Protein AF-A8MC35-F1 (afdb_monomer_lite)

Secondary structure (DSSP, 8-state):
--GGGHHHHHHHHHHHHHHHHHHHT---SPTTTS-HHHHHHHS-HHHHHHHHHHHHHHHHHHHHHHHTT-HHHHHHHHHHHHHHHHHHHHHHHHHT---HHHHHHHHHHHHHHHHHHHHH-

Foldseek 3Di:
DPPLLVLLVVLLVLLVVVLVCLVVVNPPDDPDPAQVVQVPVPDDSVVVNVVSNVSNVLSNVLSVCVVVPNLVVLLVSLVVLLVVLVVVVVVCVVSVGHDPSSVSSNVSSVVSNVVSVVVVD

Sequence (121 aa):
MNYLAILPAAGSVLMAYYTYENSRRINACLPGVFNCELFSFLVPRRIRLAMAVGAMVTLALMAFLILINLYLYVIVLSLIGLVIGMYGVYLQVRKGAYCLYCLTTDVILFVMFILSVLRVV

pLDDT: mean 76.77, std 13.31, range [40.94, 90.75]

InterPro domains:
  IPR038354 VKOR domain superfamily [G3DSA:1.20.1440.130] (2-121)

Structure (mmCIF, N/CA/C/O backbone):
data_AF-A8MC35-F1
#
_entry.id   AF-A8MC35-F1
#
loop_
_atom_site.group_PDB
_atom_site.id
_atom_site.type_symbol
_atom_site.label_atom_id
_atom_site.label_alt_id
_atom_site.label_comp_id
_atom_site.label_asym_id
_atom_site.label_entity_id
_atom_site.label_seq_id
_atom_site.pdbx_PDB_ins_code
_atom_site.Cartn_x
_atom_site.Cartn_y
_atom_site.Cartn_z
_atom_site.occupancy
_atom_site.B_iso_or_equiv
_atom_site.auth_seq_id
_atom_site.auth_comp_id
_atom_site.auth_asym_id
_atom_site.auth_atom_id
_atom_site.pdbx_PDB_model_num
ATOM 1 N N . MET A 1 1 ? -14.074 -9.026 18.568 1.00 50.47 1 MET A N 1
ATOM 2 C CA . MET A 1 1 ? -12.834 -8.842 17.782 1.00 50.47 1 MET A CA 1
ATOM 3 C C . MET A 1 1 ? -13.219 -8.308 16.411 1.00 50.47 1 MET A C 1
ATOM 5 O O . MET A 1 1 ? -14.037 -8.928 15.748 1.00 50.47 1 MET A O 1
ATOM 9 N N . ASN A 1 2 ? -12.714 -7.138 16.012 1.00 63.12 2 ASN A N 1
ATOM 10 C CA . ASN A 1 2 ? -13.004 -6.568 14.693 1.00 63.12 2 ASN A CA 1
ATOM 11 C C . ASN A 1 2 ? -12.213 -7.340 13.626 1.00 63.12 2 ASN A C 1
ATOM 13 O O . ASN A 1 2 ? -11.057 -7.016 13.368 1.00 63.12 2 ASN A O 1
ATOM 17 N N . TYR A 1 3 ? -12.830 -8.341 12.991 1.00 73.56 3 TYR A N 1
ATOM 18 C CA . TYR A 1 3 ? -12.239 -9.098 11.870 1.00 73.56 3 TYR A CA 1
ATOM 19 C C . TYR A 1 3 ? -11.753 -8.192 10.720 1.00 73.56 3 TYR A C 1
ATOM 21 O O . TYR A 1 3 ? -10.856 -8.557 9.968 1.00 73.56 3 TYR A O 1
ATOM 29 N N . LEU A 1 4 ? -12.278 -6.964 10.651 1.00 77.81 4 LEU A N 1
ATOM 30 C CA . LEU A 1 4 ? -11.836 -5.879 9.771 1.00 77.81 4 LEU A CA 1
ATOM 31 C C . LEU A 1 4 ? -10.347 -5.523 9.908 1.00 77.81 4 LEU A C 1
ATOM 33 O O . LEU A 1 4 ? -9.758 -5.065 8.938 1.00 77.81 4 LEU A O 1
ATOM 37 N N . ALA A 1 5 ? -9.719 -5.738 11.070 1.00 81.00 5 ALA A N 1
ATOM 38 C CA . ALA A 1 5 ? -8.297 -5.441 11.269 1.00 81.00 5 ALA A CA 1
ATOM 39 C C . ALA A 1 5 ? -7.362 -6.456 10.582 1.00 81.00 5 ALA A C 1
ATOM 41 O O . ALA A 1 5 ? -6.187 -6.158 10.370 1.00 81.00 5 ALA A O 1
ATOM 42 N N . ILE A 1 6 ? -7.872 -7.631 10.193 1.00 85.38 6 ILE A N 1
ATOM 43 C CA . ILE A 1 6 ? -7.078 -8.683 9.538 1.00 85.38 6 ILE A CA 1
ATOM 44 C C . ILE A 1 6 ? -6.669 -8.251 8.127 1.00 85.38 6 ILE A C 1
ATOM 46 O O . ILE A 1 6 ? -5.542 -8.504 7.715 1.00 85.38 6 ILE A O 1
ATOM 50 N N . LEU A 1 7 ? -7.550 -7.555 7.403 1.00 86.62 7 LEU A N 1
ATOM 51 C CA . LEU A 1 7 ? -7.290 -7.082 6.040 1.00 86.62 7 LEU A CA 1
ATOM 52 C C . LEU A 1 7 ? -6.074 -6.134 5.944 1.00 86.62 7 LEU A C 1
ATOM 54 O O . LEU A 1 7 ? -5.150 -6.429 5.184 1.00 86.62 7 LEU A O 1
ATOM 58 N N . PRO A 1 8 ? -6.010 -5.029 6.714 1.00 85.81 8 PRO A N 1
ATOM 59 C CA . PRO A 1 8 ? -4.861 -4.130 6.683 1.00 85.81 8 PRO A CA 1
ATOM 60 C C . PRO A 1 8 ? -3.611 -4.772 7.302 1.00 85.81 8 PRO A C 1
ATOM 62 O O . PRO A 1 8 ? -2.505 -4.487 6.853 1.00 85.81 8 PRO A O 1
ATOM 65 N N . ALA A 1 9 ? -3.758 -5.693 8.263 1.00 86.69 9 ALA A N 1
ATOM 66 C CA . ALA A 1 9 ? -2.631 -6.467 8.782 1.00 86.69 9 ALA A CA 1
ATOM 67 C C . ALA A 1 9 ? -2.038 -7.417 7.723 1.00 86.69 9 ALA A C 1
ATOM 69 O O . ALA A 1 9 ? -0.823 -7.498 7.574 1.00 86.69 9 ALA A O 1
ATOM 70 N N . ALA A 1 10 ? -2.869 -8.098 6.931 1.00 86.50 10 ALA A N 1
ATOM 71 C CA . ALA A 1 10 ? -2.400 -8.920 5.818 1.00 86.50 10 ALA A CA 1
ATOM 72 C C . ALA A 1 10 ? -1.728 -8.061 4.733 1.00 86.50 10 ALA A C 1
ATOM 74 O O . ALA A 1 10 ? -0.666 -8.418 4.222 1.00 86.50 10 ALA A O 1
ATOM 75 N N . GLY A 1 11 ? -2.299 -6.889 4.431 1.00 85.31 11 GLY A N 1
ATOM 76 C CA . GLY A 1 11 ? -1.708 -5.927 3.500 1.00 85.31 11 GLY A CA 1
ATOM 77 C C . GLY A 1 11 ? -0.341 -5.400 3.951 1.00 85.31 11 GLY A C 1
ATOM 78 O O . GLY A 1 11 ? 0.560 -5.247 3.124 1.00 85.31 11 GLY A O 1
ATOM 79 N N . SER A 1 12 ? -0.145 -5.163 5.253 1.00 86.44 12 SER A N 1
ATOM 80 C CA . SER A 1 12 ? 1.149 -4.714 5.780 1.00 86.44 12 SER A CA 1
ATOM 81 C C . SER A 1 12 ? 2.218 -5.805 5.681 1.00 86.44 12 SER A C 1
ATOM 83 O O . SER A 1 12 ? 3.342 -5.507 5.282 1.00 86.44 12 SER A O 1
ATOM 85 N N . VAL A 1 13 ? 1.868 -7.069 5.945 1.00 86.50 13 VAL A N 1
ATOM 86 C CA . VAL A 1 13 ? 2.769 -8.221 5.754 1.00 86.50 13 VAL A CA 1
ATOM 87 C C . VAL A 1 13 ? 3.150 -8.380 4.282 1.00 86.50 13 VAL A C 1
ATOM 89 O O . VAL A 1 13 ? 4.321 -8.584 3.964 1.00 86.50 13 VAL A O 1
ATOM 92 N N . LEU A 1 14 ? 2.186 -8.224 3.373 1.00 85.19 14 LEU A N 1
ATOM 93 C CA . LEU A 1 14 ? 2.415 -8.300 1.931 1.00 85.19 14 LEU A CA 1
ATOM 94 C C . LEU A 1 14 ? 3.376 -7.199 1.447 1.00 85.19 14 LEU A C 1
ATOM 96 O O . LEU A 1 14 ? 4.290 -7.477 0.668 1.00 85.19 14 LEU A O 1
ATOM 100 N N . MET A 1 15 ? 3.254 -5.973 1.969 1.00 84.19 15 MET A N 1
ATOM 101 C CA . MET A 1 15 ? 4.219 -4.907 1.671 1.00 84.19 15 MET A CA 1
ATOM 102 C C . MET A 1 15 ? 5.566 -5.088 2.360 1.00 84.19 15 MET A C 1
ATOM 104 O O . MET A 1 15 ? 6.591 -4.786 1.751 1.00 84.19 15 MET A O 1
ATOM 108 N N . ALA A 1 16 ? 5.607 -5.639 3.573 1.00 84.12 16 ALA A N 1
ATOM 109 C CA . ALA A 1 16 ? 6.862 -6.011 4.218 1.00 84.12 16 ALA A CA 1
ATOM 110 C C . ALA A 1 16 ? 7.630 -7.029 3.358 1.00 84.12 16 ALA A C 1
ATOM 112 O O . ALA A 1 16 ? 8.819 -6.844 3.088 1.00 84.12 16 ALA A O 1
ATOM 113 N N . TYR A 1 17 ? 6.940 -8.038 2.826 1.00 82.56 17 TYR A N 1
ATOM 114 C CA . TYR A 1 17 ? 7.529 -8.995 1.896 1.00 82.56 17 TYR A CA 1
ATOM 115 C C . TYR A 1 17 ? 8.037 -8.316 0.615 1.00 82.56 17 TYR A C 1
ATOM 117 O O . TYR A 1 17 ? 9.204 -8.475 0.259 1.00 82.56 17 TYR A O 1
ATOM 125 N N . TYR A 1 18 ? 7.234 -7.448 -0.008 1.00 78.94 18 TYR A N 1
ATOM 126 C CA . TYR A 1 18 ? 7.659 -6.695 -1.193 1.00 78.94 18 TYR A CA 1
ATOM 127 C C . TYR A 1 18 ? 8.882 -5.792 -0.928 1.00 78.94 18 TYR A C 1
ATOM 129 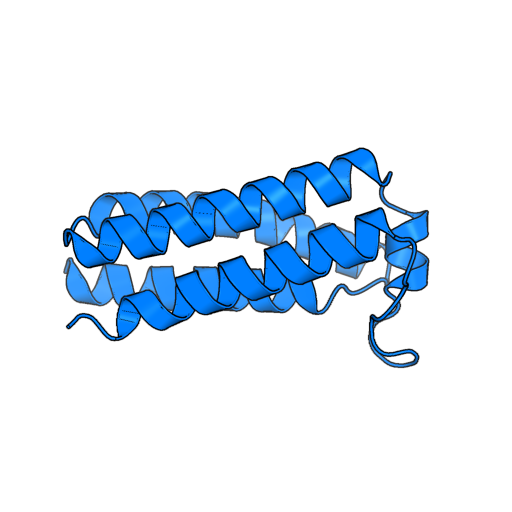O O . TYR A 1 18 ? 9.789 -5.698 -1.761 1.00 78.94 18 TYR A O 1
ATOM 137 N N . THR A 1 19 ? 8.967 -5.146 0.243 1.00 79.75 19 THR A N 1
ATOM 138 C CA . THR A 1 19 ? 10.157 -4.364 0.627 1.00 79.75 19 THR A CA 1
ATOM 139 C C . THR A 1 19 ? 11.393 -5.248 0.765 1.00 79.75 19 THR A C 1
ATOM 141 O O . THR A 1 19 ? 12.464 -4.876 0.276 1.00 79.75 19 THR A O 1
ATOM 144 N N . TYR A 1 20 ? 11.249 -6.436 1.360 1.00 81.00 20 TYR A N 1
ATOM 145 C CA . TYR A 1 20 ? 12.326 -7.408 1.503 1.00 81.00 20 TYR A CA 1
ATOM 146 C C . TYR A 1 20 ? 12.826 -7.903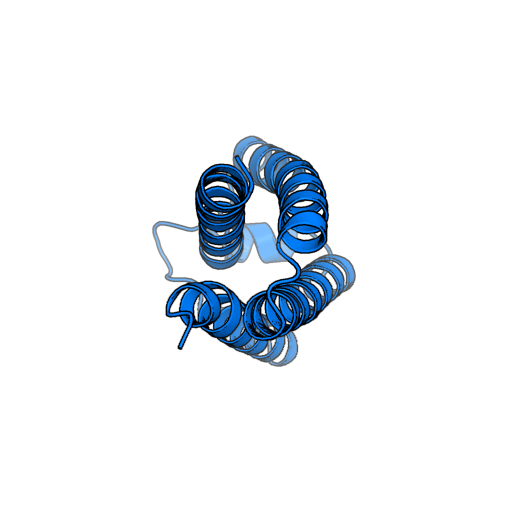 0.139 1.00 81.00 20 TYR A C 1
ATOM 148 O O . TYR A 1 20 ? 14.030 -7.855 -0.123 1.00 81.00 20 TYR A O 1
ATOM 156 N N . GLU A 1 21 ? 11.930 -8.277 -0.772 1.00 74.75 21 GLU A N 1
ATOM 157 C CA . GLU A 1 21 ? 12.286 -8.704 -2.132 1.00 74.75 21 GLU A CA 1
ATOM 158 C C . GLU A 1 21 ? 13.013 -7.604 -2.905 1.00 74.75 21 GLU A C 1
ATOM 160 O O . GLU A 1 21 ? 14.106 -7.808 -3.450 1.00 74.75 21 GLU A O 1
ATOM 165 N N . ASN A 1 22 ? 12.462 -6.389 -2.862 1.00 70.94 22 ASN A N 1
ATOM 166 C CA . ASN A 1 22 ? 13.054 -5.228 -3.507 1.00 70.94 22 ASN A CA 1
ATOM 167 C C . ASN A 1 22 ? 14.410 -4.854 -2.877 1.00 70.94 22 ASN A C 1
ATOM 169 O O . ASN A 1 22 ? 15.277 -4.301 -3.557 1.00 70.94 22 ASN A O 1
ATOM 173 N N . SER A 1 23 ? 14.649 -5.182 -1.601 1.00 72.12 23 SER A N 1
ATOM 174 C CA . SER A 1 23 ? 15.947 -5.026 -0.925 1.00 72.12 23 SER A CA 1
ATOM 175 C C . SER A 1 23 ? 16.986 -6.073 -1.373 1.00 72.12 23 SER A C 1
ATOM 177 O O . SER A 1 23 ? 18.158 -5.729 -1.560 1.00 72.12 23 SER A O 1
ATOM 179 N N . ARG A 1 24 ? 16.558 -7.313 -1.649 1.00 71.38 24 ARG A N 1
ATOM 180 C CA . ARG A 1 24 ? 17.430 -8.432 -2.050 1.00 71.38 24 ARG A CA 1
ATOM 181 C C . ARG A 1 24 ? 17.625 -8.602 -3.558 1.00 71.38 24 ARG A C 1
ATOM 183 O O . ARG A 1 24 ? 18.392 -9.468 -3.957 1.00 71.38 24 ARG A O 1
ATOM 190 N N . ARG A 1 25 ? 17.005 -7.755 -4.389 1.00 63.25 25 ARG A N 1
ATOM 191 C CA . ARG A 1 25 ? 17.028 -7.851 -5.869 1.00 63.25 25 ARG A CA 1
ATOM 192 C C . ARG A 1 25 ? 16.392 -9.142 -6.406 1.00 63.25 25 ARG A C 1
ATOM 194 O O . ARG A 1 25 ? 16.742 -9.588 -7.493 1.00 63.25 25 ARG A O 1
ATOM 201 N N . ILE A 1 26 ? 15.467 -9.732 -5.653 1.00 60.72 26 ILE A N 1
ATOM 202 C CA . ILE A 1 26 ? 14.713 -10.904 -6.098 1.00 60.72 26 ILE A CA 1
ATOM 203 C C . ILE A 1 26 ? 13.466 -10.368 -6.809 1.00 60.72 26 ILE A C 1
ATOM 205 O O . ILE A 1 26 ? 12.595 -9.782 -6.173 1.00 60.72 26 ILE A O 1
ATOM 209 N N . ASN A 1 27 ? 13.401 -10.501 -8.136 1.00 55.16 27 ASN A N 1
ATOM 210 C CA . ASN A 1 27 ? 12.211 -10.149 -8.915 1.00 55.16 27 ASN A CA 1
ATOM 211 C C . ASN A 1 27 ? 11.225 -11.328 -8.861 1.00 55.16 27 ASN A C 1
ATOM 213 O O . ASN A 1 27 ? 11.174 -12.123 -9.789 1.00 55.16 27 ASN A O 1
ATOM 217 N N . ALA A 1 28 ? 10.472 -11.478 -7.769 1.00 48.06 28 ALA A N 1
ATOM 218 C CA . ALA A 1 28 ? 9.493 -12.566 -7.633 1.00 48.06 28 ALA A CA 1
ATOM 219 C C . ALA A 1 28 ? 8.081 -12.204 -8.126 1.00 48.06 28 ALA A C 1
ATOM 221 O O . ALA A 1 28 ? 7.134 -12.963 -7.921 1.00 48.06 28 ALA A O 1
ATOM 222 N N . CYS A 1 29 ? 7.898 -11.051 -8.774 1.00 54.09 29 CYS A N 1
ATOM 223 C CA . CYS A 1 29 ? 6.653 -10.831 -9.500 1.00 54.09 29 CYS A CA 1
ATOM 224 C C . CYS A 1 29 ? 6.515 -11.902 -10.586 1.00 54.09 29 CYS A C 1
ATOM 226 O O . CYS A 1 29 ? 7.464 -12.116 -11.338 1.00 54.09 29 CYS A O 1
ATOM 228 N N . LEU A 1 30 ? 5.341 -12.538 -10.672 1.00 42.16 30 LEU A N 1
ATOM 229 C CA . LEU A 1 30 ? 5.079 -13.598 -11.645 1.00 42.16 30 LEU A CA 1
ATOM 230 C C . LEU A 1 30 ? 5.523 -13.173 -13.060 1.00 42.16 30 LEU A C 1
ATOM 232 O O . LEU A 1 30 ? 4.960 -12.212 -13.600 1.00 42.16 30 LEU A O 1
ATOM 236 N N . PRO A 1 31 ? 6.480 -13.885 -13.682 1.00 40.94 31 PRO A N 1
ATOM 237 C CA . PRO A 1 31 ? 6.852 -13.629 -15.063 1.00 40.94 31 PRO A CA 1
ATOM 238 C C . PRO A 1 31 ? 5.663 -13.963 -15.976 1.00 40.94 31 PRO A C 1
ATOM 240 O O . PRO A 1 31 ? 5.067 -15.033 -15.865 1.00 40.94 31 PRO A O 1
ATOM 243 N N . GLY A 1 32 ? 5.299 -13.037 -16.868 1.00 44.44 32 GLY A N 1
ATOM 244 C CA . GLY A 1 32 ? 4.381 -13.298 -17.986 1.00 44.44 32 GLY A CA 1
ATOM 245 C C . GLY A 1 32 ? 3.151 -12.390 -18.089 1.00 44.44 32 GLY A C 1
ATOM 246 O O . GLY A 1 32 ? 2.809 -11.997 -19.198 1.00 44.44 32 GLY A O 1
ATOM 247 N N . VAL A 1 33 ? 2.496 -12.019 -16.980 1.00 45.59 33 VAL A N 1
ATOM 248 C CA . VAL A 1 33 ? 1.230 -11.233 -17.025 1.00 45.59 33 VAL A CA 1
ATOM 249 C C . VAL A 1 33 ? 1.388 -9.831 -16.430 1.00 45.59 33 VAL A C 1
ATOM 251 O O . VAL A 1 33 ? 0.830 -8.859 -16.933 1.00 45.59 33 VAL A O 1
ATOM 254 N N . PHE A 1 34 ? 2.205 -9.705 -15.386 1.00 50.56 34 PHE A N 1
ATOM 255 C CA . PHE A 1 34 ? 2.508 -8.443 -14.722 1.00 50.56 34 PHE A CA 1
ATOM 256 C C . PHE A 1 34 ? 3.989 -8.149 -14.955 1.00 50.56 34 PHE A C 1
ATOM 258 O O . PHE A 1 34 ? 4.842 -8.696 -14.263 1.00 50.56 34 PHE A O 1
ATOM 265 N N . ASN A 1 35 ? 4.305 -7.325 -15.961 1.00 50.88 35 ASN A N 1
ATOM 266 C CA . ASN A 1 35 ? 5.667 -6.904 -16.327 1.00 50.88 35 ASN A CA 1
ATOM 267 C 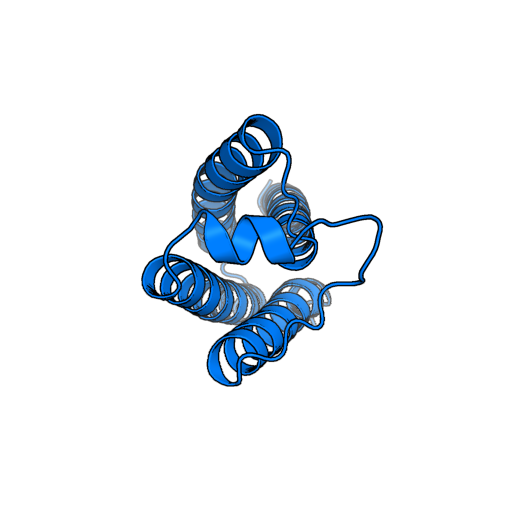C . ASN A 1 35 ? 6.349 -6.058 -15.221 1.00 50.88 35 ASN A C 1
ATOM 269 O O . ASN A 1 35 ? 6.762 -4.917 -15.444 1.00 50.88 35 ASN A O 1
ATOM 273 N N . CYS A 1 36 ? 6.486 -6.589 -14.007 1.00 50.56 36 CYS A N 1
ATOM 274 C CA . CYS A 1 36 ? 7.171 -5.932 -12.896 1.00 50.56 36 CYS A CA 1
ATOM 275 C C . CYS A 1 36 ? 8.652 -5.671 -13.195 1.00 50.56 36 CYS A C 1
ATOM 277 O O . CYS A 1 36 ? 9.232 -4.752 -12.618 1.00 50.56 36 CYS A O 1
ATOM 279 N N . GLU A 1 37 ? 9.268 -6.443 -14.095 1.00 47.94 37 GLU A N 1
ATOM 280 C CA . GLU A 1 37 ? 10.643 -6.212 -14.549 1.00 47.94 37 GLU A CA 1
ATOM 281 C C . GLU A 1 37 ? 10.785 -4.845 -15.242 1.00 47.94 37 GLU A C 1
ATOM 283 O O . GLU A 1 37 ? 11.719 -4.098 -14.944 1.00 47.94 37 GLU A O 1
ATOM 288 N N . LEU A 1 38 ? 9.796 -4.444 -16.055 1.00 50.03 38 LEU A N 1
ATOM 289 C CA . LEU A 1 38 ? 9.724 -3.106 -16.656 1.00 50.03 38 LEU A CA 1
ATOM 290 C C . LEU A 1 38 ? 9.440 -2.019 -15.612 1.00 50.03 38 LEU A C 1
ATOM 292 O O . LEU A 1 38 ? 10.053 -0.952 -15.646 1.00 50.03 38 LEU A O 1
ATOM 296 N N . PHE A 1 39 ? 8.562 -2.281 -14.638 1.00 51.59 39 PHE A N 1
ATOM 297 C CA . PHE A 1 39 ? 8.293 -1.310 -13.568 1.00 51.59 39 PHE A CA 1
ATOM 298 C C . PHE A 1 39 ? 9.536 -1.065 -12.696 1.00 51.59 39 PHE A C 1
ATOM 300 O O . PHE A 1 39 ? 9.758 0.046 -12.206 1.00 51.59 39 PHE A O 1
ATOM 307 N N . SER A 1 40 ? 10.383 -2.090 -12.548 1.00 50.66 40 SER A N 1
ATOM 308 C CA . SER A 1 40 ? 11.652 -1.999 -11.833 1.00 50.66 40 SER A CA 1
ATOM 309 C C . SER A 1 40 ? 12.671 -1.090 -12.526 1.00 50.66 40 SER A C 1
ATOM 311 O O . SER A 1 40 ? 13.437 -0.410 -11.843 1.00 50.66 40 SER A O 1
ATOM 313 N N . PHE A 1 41 ? 12.618 -1.020 -13.860 1.00 48.44 41 PHE A N 1
ATOM 314 C CA . PHE A 1 41 ? 13.447 -0.137 -14.683 1.00 48.44 41 PHE A CA 1
ATOM 315 C C . PHE A 1 41 ? 12.923 1.305 -14.758 1.00 48.44 41 PHE A C 1
ATOM 317 O O . PHE A 1 41 ? 13.714 2.242 -14.836 1.00 48.44 41 PHE A O 1
ATOM 324 N N . LEU A 1 42 ? 11.600 1.508 -14.720 1.00 54.81 42 LEU A N 1
ATOM 325 C CA . LEU A 1 42 ? 10.977 2.818 -14.958 1.00 54.81 42 LEU A CA 1
ATOM 326 C C . LEU A 1 42 ? 10.778 3.700 -13.721 1.00 54.81 42 LEU A C 1
ATOM 328 O O . LEU A 1 42 ? 10.506 4.895 -13.885 1.00 54.81 42 LEU A O 1
ATOM 332 N N . VAL A 1 43 ? 10.863 3.145 -12.510 1.00 59.47 43 VAL A N 1
ATOM 333 C CA . VAL A 1 43 ? 10.772 3.911 -11.258 1.00 59.47 43 VAL A CA 1
ATOM 334 C C . VAL A 1 43 ? 12.008 3.621 -10.408 1.00 59.47 43 VAL A C 1
ATOM 336 O O . VAL A 1 43 ? 12.243 2.460 -10.058 1.00 59.47 43 VAL A O 1
ATOM 339 N N . PRO A 1 44 ? 12.796 4.647 -10.026 1.00 65.56 44 PRO A N 1
ATOM 340 C CA . PRO A 1 44 ? 14.018 4.437 -9.268 1.00 65.56 44 PRO A CA 1
ATOM 341 C C . PRO A 1 44 ? 13.707 3.736 -7.946 1.00 65.56 44 PRO A C 1
ATOM 343 O O . PRO A 1 44 ? 12.771 4.081 -7.220 1.00 65.56 44 PRO A O 1
ATOM 346 N N . ARG A 1 45 ? 14.539 2.747 -7.619 1.00 66.44 45 ARG A N 1
ATOM 347 C CA . ARG A 1 45 ? 14.372 1.834 -6.480 1.00 66.44 45 ARG A CA 1
ATOM 348 C C . ARG A 1 45 ? 14.073 2.538 -5.153 1.00 66.44 45 ARG A C 1
ATOM 350 O O . ARG A 1 45 ? 13.277 2.032 -4.369 1.00 66.44 45 ARG A O 1
ATOM 357 N N . ARG A 1 46 ? 14.673 3.712 -4.924 1.00 68.62 46 ARG A N 1
ATOM 358 C CA . ARG A 1 46 ? 14.453 4.532 -3.720 1.00 68.62 46 ARG A CA 1
ATOM 359 C C . ARG A 1 46 ? 12.989 4.947 -3.562 1.00 68.62 46 ARG A C 1
ATOM 361 O O . ARG A 1 46 ? 12.456 4.841 -2.467 1.00 68.62 46 ARG A O 1
ATOM 368 N N . ILE A 1 47 ? 12.336 5.349 -4.652 1.00 71.12 47 ILE A N 1
ATOM 369 C CA . ILE A 1 47 ? 10.934 5.781 -4.637 1.00 71.12 47 ILE A CA 1
ATOM 370 C C . ILE A 1 47 ? 10.015 4.574 -4.411 1.00 71.12 47 ILE A C 1
ATOM 372 O O . ILE A 1 47 ? 9.110 4.642 -3.587 1.00 71.12 47 ILE A O 1
ATOM 376 N N . ARG A 1 48 ? 10.286 3.437 -5.066 1.00 71.12 48 ARG A N 1
ATOM 377 C CA . ARG A 1 48 ? 9.527 2.193 -4.844 1.00 71.12 48 ARG A CA 1
ATOM 378 C C . ARG A 1 48 ? 9.625 1.690 -3.405 1.00 71.12 48 ARG A C 1
ATOM 380 O O . ARG A 1 48 ? 8.613 1.300 -2.838 1.00 71.12 48 ARG A O 1
ATOM 387 N N . LEU A 1 49 ? 10.826 1.697 -2.823 1.00 72.25 49 LEU A N 1
ATOM 388 C CA . LEU A 1 49 ? 11.032 1.320 -1.422 1.00 72.25 49 LEU A CA 1
ATOM 389 C C . LEU A 1 49 ? 10.335 2.297 -0.476 1.00 72.25 49 LEU A C 1
ATOM 391 O O . LEU A 1 49 ? 9.645 1.849 0.429 1.00 72.25 49 LEU A O 1
ATOM 395 N N . ALA A 1 50 ? 10.456 3.607 -0.708 1.00 77.00 50 ALA A N 1
ATOM 396 C CA . ALA A 1 50 ? 9.794 4.613 0.119 1.00 77.00 50 ALA A CA 1
ATOM 397 C C . ALA A 1 50 ? 8.265 4.459 0.097 1.00 77.00 50 ALA A C 1
ATOM 399 O O . ALA A 1 50 ? 7.641 4.460 1.155 1.00 77.00 50 ALA A O 1
ATOM 400 N N . MET A 1 51 ? 7.669 4.251 -1.083 1.00 77.94 51 MET A N 1
ATOM 401 C CA . MET A 1 51 ? 6.229 4.003 -1.201 1.00 77.94 51 MET A CA 1
ATOM 402 C C . MET A 1 51 ? 5.809 2.692 -0.529 1.00 77.94 51 MET A C 1
ATOM 404 O O . MET A 1 51 ? 4.812 2.672 0.181 1.00 77.94 51 MET A O 1
ATOM 408 N N . ALA A 1 52 ? 6.575 1.612 -0.705 1.00 77.56 52 ALA A N 1
ATOM 409 C CA . ALA A 1 52 ? 6.264 0.315 -0.106 1.00 77.56 52 ALA A CA 1
ATOM 410 C C . ALA A 1 52 ? 6.376 0.325 1.428 1.00 77.56 52 ALA A C 1
ATOM 412 O O . ALA A 1 52 ? 5.496 -0.190 2.112 1.00 77.56 52 ALA A O 1
ATOM 413 N N . VAL A 1 53 ? 7.419 0.956 1.979 1.00 84.12 53 VAL A N 1
ATOM 414 C CA . VAL A 1 53 ? 7.576 1.138 3.432 1.00 84.12 53 VAL A CA 1
ATOM 415 C C . VAL A 1 53 ? 6.475 2.051 3.974 1.00 84.12 53 VAL A C 1
ATOM 417 O O . VAL A 1 53 ? 5.869 1.734 4.994 1.00 84.12 53 VAL A O 1
ATOM 420 N N . GLY A 1 54 ? 6.156 3.145 3.276 1.00 83.94 54 GLY A N 1
ATOM 421 C CA . GLY A 1 54 ? 5.040 4.018 3.640 1.00 83.94 54 GLY A CA 1
ATOM 422 C C . GLY A 1 54 ? 3.702 3.272 3.670 1.00 83.94 54 GLY A C 1
ATOM 423 O O . GLY A 1 54 ? 2.955 3.383 4.641 1.00 83.94 54 GLY A O 1
ATOM 424 N N . ALA A 1 55 ? 3.424 2.449 2.656 1.00 82.31 55 ALA A N 1
ATOM 425 C CA . ALA A 1 55 ? 2.232 1.605 2.592 1.00 82.31 55 ALA A CA 1
ATOM 426 C C . ALA A 1 55 ? 2.198 0.566 3.726 1.00 82.31 55 ALA A C 1
ATOM 428 O O . ALA A 1 55 ? 1.178 0.406 4.388 1.00 82.31 55 ALA A O 1
ATOM 429 N N . MET A 1 56 ? 3.323 -0.095 4.015 1.00 86.69 56 MET A N 1
ATOM 430 C CA . MET A 1 56 ? 3.438 -1.038 5.131 1.00 86.69 56 MET A CA 1
ATOM 431 C C . MET A 1 56 ? 3.091 -0.372 6.470 1.00 86.69 56 MET A C 1
ATOM 433 O O . MET A 1 56 ? 2.268 -0.893 7.225 1.00 86.69 56 MET A O 1
ATOM 437 N N . VAL A 1 57 ? 3.703 0.780 6.763 1.00 89.06 57 VAL A N 1
ATOM 438 C CA . VAL A 1 57 ? 3.504 1.498 8.031 1.00 89.06 57 VAL A CA 1
ATOM 439 C C . VAL A 1 57 ? 2.070 2.006 8.149 1.00 89.06 57 VAL A C 1
ATOM 441 O O . VAL A 1 57 ? 1.448 1.837 9.194 1.00 89.06 57 VAL A O 1
ATOM 444 N N . THR A 1 58 ? 1.516 2.584 7.082 1.00 88.44 58 THR A N 1
ATOM 445 C CA . THR A 1 58 ? 0.137 3.100 7.088 1.00 88.44 58 THR A CA 1
ATOM 446 C C . THR A 1 58 ? -0.896 1.990 7.253 1.00 88.44 58 THR A C 1
ATOM 448 O O . THR A 1 58 ? -1.811 2.148 8.056 1.00 88.44 58 THR A O 1
ATOM 451 N N . LEU A 1 59 ? -0.732 0.842 6.589 1.00 88.12 59 LEU A N 1
ATOM 452 C CA . LEU A 1 59 ? -1.613 -0.317 6.761 1.00 88.12 59 LEU A CA 1
ATOM 453 C C . LEU A 1 59 ? -1.521 -0.903 8.178 1.00 88.12 59 LEU A C 1
ATOM 455 O O . LEU A 1 59 ? -2.545 -1.210 8.787 1.00 88.12 59 LEU A O 1
ATOM 459 N N . ALA A 1 60 ? -0.318 -0.992 8.754 1.00 88.62 60 ALA A N 1
ATOM 460 C CA . ALA A 1 60 ? -0.154 -1.401 10.150 1.00 88.62 60 ALA A CA 1
ATOM 461 C C . ALA A 1 60 ? -0.844 -0.419 11.117 1.00 88.62 60 ALA A C 1
ATOM 463 O O . ALA A 1 60 ? -1.536 -0.839 12.048 1.00 88.62 60 ALA A O 1
ATOM 464 N N . LEU A 1 61 ? -0.719 0.886 10.860 1.00 90.75 61 LEU A N 1
ATOM 465 C CA . LEU A 1 61 ? -1.377 1.927 11.645 1.00 90.75 61 LEU A CA 1
ATOM 466 C C . LEU A 1 61 ? -2.907 1.851 11.520 1.00 90.75 61 LEU A C 1
ATOM 468 O O . LEU A 1 61 ? -3.607 1.971 12.520 1.00 90.75 61 LEU A O 1
ATOM 472 N N . MET A 1 62 ? -3.439 1.589 10.321 1.00 87.75 62 MET A N 1
ATOM 473 C CA . MET A 1 62 ? -4.873 1.366 10.107 1.00 87.75 62 MET A CA 1
ATOM 474 C C . MET A 1 62 ? -5.386 0.163 10.897 1.00 87.75 62 MET A C 1
ATOM 476 O O . MET A 1 62 ? -6.429 0.261 11.539 1.00 87.75 62 MET A O 1
ATOM 480 N N . ALA A 1 63 ? -4.658 -0.958 10.887 1.00 87.88 63 ALA A N 1
ATOM 481 C CA . ALA A 1 63 ? -5.023 -2.134 11.673 1.00 87.88 63 ALA A CA 1
ATOM 482 C C . ALA A 1 63 ? -5.120 -1.791 13.170 1.00 87.88 63 ALA A C 1
ATOM 484 O O . ALA A 1 63 ? -6.100 -2.147 13.825 1.00 87.88 63 ALA A O 1
ATOM 485 N N . PHE A 1 64 ? -4.148 -1.032 13.687 1.00 89.12 64 PHE A N 1
ATOM 486 C CA . PHE A 1 64 ? -4.155 -0.551 15.068 1.00 89.12 64 PHE A CA 1
ATOM 487 C C . PHE A 1 64 ? -5.339 0.385 15.361 1.00 89.12 64 PHE A C 1
ATOM 489 O O . PHE A 1 64 ? -6.053 0.174 16.338 1.00 89.12 64 PHE A O 1
ATOM 496 N N . LEU A 1 65 ? -5.611 1.363 14.490 1.00 87.44 65 LEU A N 1
ATOM 497 C CA . LEU A 1 65 ? -6.740 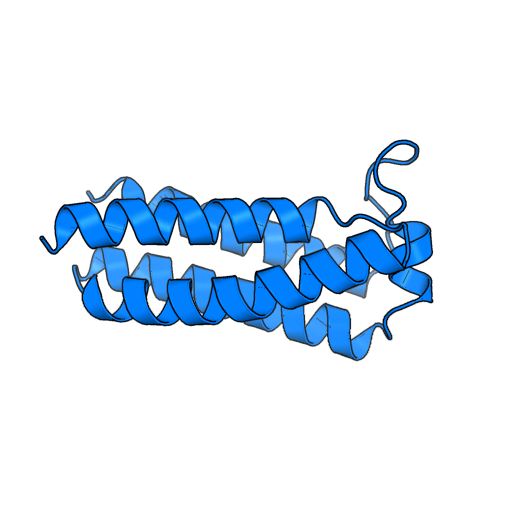2.294 14.631 1.00 87.44 65 LEU A CA 1
ATOM 498 C C . LEU A 1 65 ? -8.097 1.571 14.685 1.00 87.44 65 LEU A C 1
ATOM 500 O O . LEU A 1 65 ? -8.980 1.964 15.445 1.00 87.44 65 LEU A O 1
ATOM 504 N N . ILE A 1 66 ? -8.261 0.482 13.930 1.00 86.69 66 ILE A N 1
ATOM 505 C CA . ILE A 1 66 ? -9.485 -0.337 13.933 1.00 86.69 66 ILE A CA 1
ATOM 506 C C . ILE A 1 66 ? -9.635 -1.137 15.226 1.00 86.69 66 ILE A C 1
ATOM 508 O O . ILE A 1 66 ? -10.759 -1.349 15.689 1.00 86.69 66 ILE A O 1
ATOM 512 N N . LEU A 1 67 ? -8.528 -1.587 15.821 1.00 86.81 67 LEU A N 1
ATOM 513 C CA . LEU A 1 67 ? -8.555 -2.274 17.114 1.00 86.81 67 LEU A CA 1
ATOM 514 C C . LEU A 1 67 ? -9.039 -1.344 18.233 1.00 86.81 67 LEU A C 1
ATOM 516 O O . LEU A 1 67 ? -9.767 -1.797 19.112 1.00 86.81 67 LEU A O 1
ATOM 520 N N . ILE A 1 68 ? -8.706 -0.052 18.156 1.00 89.50 68 ILE A N 1
ATOM 521 C CA . ILE A 1 68 ? -9.165 0.981 19.099 1.00 89.50 68 ILE A CA 1
ATOM 522 C C . ILE A 1 68 ? -10.451 1.708 18.650 1.00 89.50 68 ILE A C 1
ATOM 524 O O . ILE A 1 68 ? -10.805 2.730 19.229 1.00 89.50 68 ILE A O 1
ATOM 528 N N . ASN A 1 69 ? -11.172 1.184 17.645 1.00 84.12 69 ASN A N 1
ATOM 529 C CA . ASN A 1 69 ? -12.437 1.724 17.108 1.00 84.12 69 ASN A CA 1
ATOM 530 C C . ASN A 1 69 ? -12.380 3.176 16.570 1.00 84.12 69 ASN A C 1
ATOM 532 O O . ASN A 1 69 ? -13.403 3.854 16.479 1.00 84.12 69 ASN A O 1
ATOM 536 N N . LEU A 1 70 ? -11.212 3.660 16.143 1.00 86.56 70 LEU A N 1
ATOM 537 C CA . LEU A 1 70 ? -11.031 5.002 15.576 1.00 86.56 70 LEU A CA 1
ATOM 538 C C . LEU A 1 70 ? -11.188 5.017 14.045 1.00 86.56 70 LEU A C 1
ATOM 540 O O . LEU A 1 70 ? -10.251 5.298 13.297 1.00 86.56 70 LEU A O 1
ATOM 544 N N . TYR A 1 71 ? -12.398 4.732 13.562 1.00 81.88 71 TYR A N 1
ATOM 545 C CA . TYR A 1 71 ? -12.685 4.576 12.128 1.00 81.88 71 TYR A CA 1
ATOM 546 C C . TYR A 1 71 ? -12.559 5.865 11.303 1.00 81.88 71 TYR A C 1
ATOM 548 O O . TYR A 1 71 ? -12.217 5.799 10.126 1.00 81.88 71 TYR A O 1
ATOM 556 N N . LEU A 1 72 ? -12.761 7.039 11.907 1.00 86.31 72 LEU A N 1
ATOM 557 C CA . LEU A 1 72 ? -12.687 8.320 11.195 1.00 86.31 72 LEU A CA 1
ATOM 558 C C . LEU A 1 72 ? -11.284 8.582 10.615 1.00 86.31 72 LEU A C 1
ATOM 560 O O . LEU A 1 72 ? -11.143 9.012 9.473 1.00 86.31 72 LEU A O 1
ATOM 564 N N . TYR A 1 73 ? -10.232 8.229 11.360 1.00 87.69 73 TYR A N 1
ATOM 565 C CA . TYR A 1 73 ? -8.847 8.329 10.886 1.00 87.69 73 TYR A CA 1
ATOM 566 C C . TYR A 1 73 ? -8.525 7.297 9.800 1.00 87.69 73 TYR A C 1
ATOM 568 O O . TYR A 1 73 ? -7.746 7.579 8.891 1.00 87.69 73 TYR A O 1
ATOM 576 N N . VAL A 1 74 ? -9.147 6.116 9.861 1.00 87.06 74 VAL A N 1
ATOM 577 C CA . VAL A 1 74 ? -9.002 5.071 8.835 1.00 87.06 74 VAL A CA 1
ATOM 578 C C . VAL A 1 74 ? -9.593 5.543 7.507 1.00 87.06 74 VAL A C 1
ATOM 580 O O . VAL A 1 74 ? -8.968 5.342 6.467 1.00 87.06 74 VAL A O 1
ATOM 583 N N . ILE A 1 75 ? -10.740 6.231 7.536 1.00 87.44 75 ILE A N 1
ATOM 584 C CA . ILE A 1 75 ? -11.353 6.848 6.349 1.00 87.44 75 ILE A CA 1
ATOM 585 C C . ILE A 1 75 ? -10.391 7.867 5.731 1.00 87.44 75 ILE A C 1
ATOM 587 O O . ILE A 1 75 ? -10.095 7.786 4.544 1.00 87.44 75 ILE A O 1
ATOM 591 N N . VAL A 1 76 ? -9.841 8.789 6.527 1.00 89.50 76 VAL A N 1
ATOM 592 C CA . VAL A 1 76 ? -8.915 9.819 6.019 1.00 89.50 76 VAL A CA 1
ATOM 593 C C . VAL A 1 76 ? -7.663 9.192 5.401 1.00 89.50 76 VAL A C 1
ATOM 595 O O . VAL A 1 76 ? -7.277 9.540 4.285 1.00 89.50 76 VAL A O 1
ATOM 598 N N . LEU A 1 77 ? -7.043 8.233 6.094 1.00 88.50 77 LEU A N 1
ATOM 599 C CA . LEU A 1 77 ? -5.840 7.561 5.604 1.00 88.50 77 LEU A CA 1
ATOM 600 C C . LEU A 1 77 ? -6.107 6.740 4.335 1.00 88.50 77 LEU A C 1
ATOM 602 O O . LEU A 1 77 ? -5.261 6.710 3.443 1.00 88.50 77 LEU A O 1
ATOM 606 N N . SER A 1 78 ? -7.270 6.091 4.230 1.00 87.44 78 SER A N 1
ATOM 607 C CA . SER A 1 78 ? -7.635 5.322 3.034 1.00 87.44 78 SER A CA 1
ATOM 608 C C . SER A 1 78 ? -7.933 6.228 1.843 1.00 87.44 78 SER A C 1
ATOM 610 O O . SER A 1 78 ? -7.506 5.914 0.737 1.00 87.44 78 SER A O 1
ATOM 612 N N . LEU A 1 79 ? -8.538 7.396 2.063 1.00 89.06 79 LEU A N 1
ATOM 613 C CA . LEU A 1 79 ? -8.772 8.402 1.024 1.00 89.06 79 LEU A CA 1
ATOM 614 C C . LEU A 1 79 ? -7.449 8.952 0.464 1.00 89.06 79 LEU A C 1
ATOM 616 O O . LEU A 1 79 ? -7.250 8.969 -0.749 1.00 89.06 79 LEU A O 1
ATOM 620 N N . ILE A 1 80 ? -6.505 9.319 1.339 1.00 89.38 80 ILE A N 1
ATOM 621 C CA . ILE A 1 80 ? -5.158 9.757 0.932 1.00 89.38 80 ILE A CA 1
ATOM 622 C C . ILE A 1 80 ? -4.434 8.631 0.182 1.00 89.38 80 ILE A C 1
ATOM 624 O O . ILE A 1 80 ? -3.848 8.864 -0.877 1.00 89.38 80 ILE A O 1
ATOM 628 N N . GLY A 1 81 ? -4.507 7.404 0.705 1.00 85.25 81 GLY A N 1
ATOM 629 C CA . GLY A 1 81 ? -3.923 6.222 0.078 1.00 85.25 81 GLY A CA 1
ATOM 630 C C . GLY A 1 81 ? -4.471 5.969 -1.327 1.00 85.25 81 GLY A C 1
ATOM 631 O O . GLY A 1 81 ? -3.688 5.750 -2.245 1.00 85.25 81 GLY A O 1
ATOM 632 N N . LEU A 1 82 ? -5.787 6.083 -1.525 1.00 88.12 82 LEU A N 1
ATOM 633 C CA . LEU A 1 82 ? -6.440 5.917 -2.827 1.00 88.12 82 LEU A CA 1
ATOM 634 C C . LEU A 1 82 ? -6.028 6.990 -3.839 1.00 88.12 82 LEU A C 1
ATOM 636 O O . LEU A 1 82 ? -5.832 6.671 -5.008 1.00 88.12 82 LEU A O 1
ATOM 640 N N . VAL A 1 83 ? -5.851 8.246 -3.417 1.00 87.44 83 VAL A N 1
ATOM 641 C CA . VAL A 1 83 ? -5.382 9.329 -4.304 1.00 87.44 83 VAL A CA 1
ATOM 642 C C . VAL A 1 83 ? -3.975 9.024 -4.828 1.00 87.44 83 VAL A C 1
ATOM 644 O O . VAL A 1 83 ? -3.711 9.147 -6.026 1.00 87.44 83 VAL A O 1
ATOM 647 N N . ILE A 1 84 ? -3.081 8.573 -3.944 1.00 85.38 84 ILE A N 1
ATOM 648 C CA . ILE A 1 84 ? -1.721 8.154 -4.314 1.00 85.38 84 ILE A CA 1
ATOM 649 C C . ILE A 1 84 ? -1.772 6.894 -5.194 1.00 85.38 84 ILE A C 1
ATOM 651 O O . ILE A 1 84 ? -1.071 6.822 -6.206 1.00 85.38 84 ILE A O 1
ATOM 655 N N . GLY A 1 85 ? -2.635 5.935 -4.849 1.00 83.19 85 GLY A N 1
ATOM 656 C CA . GLY A 1 85 ? -2.878 4.706 -5.603 1.00 83.19 85 GLY A CA 1
ATOM 657 C C . GLY A 1 85 ? -3.329 4.975 -7.036 1.00 83.19 85 GLY A C 1
ATOM 658 O O . GLY A 1 85 ? -2.728 4.464 -7.978 1.00 83.19 85 GLY A O 1
ATOM 659 N N . MET A 1 86 ? -4.291 5.883 -7.243 1.00 85.56 86 MET A N 1
ATOM 660 C CA . MET A 1 86 ? -4.744 6.283 -8.582 1.00 85.56 86 MET A CA 1
ATOM 661 C C . MET A 1 86 ? -3.615 6.871 -9.434 1.00 85.56 86 MET A C 1
ATOM 663 O O . MET A 1 86 ? -3.514 6.560 -10.622 1.00 85.56 86 MET A O 1
ATOM 667 N N . TYR A 1 87 ? -2.729 7.679 -8.841 1.00 82.81 87 TYR A N 1
ATOM 668 C CA . TYR A 1 87 ? -1.537 8.165 -9.540 1.00 82.81 87 TYR A CA 1
ATOM 669 C C . TYR A 1 87 ? -0.582 7.014 -9.905 1.00 82.81 87 TYR A C 1
ATOM 671 O O . TYR A 1 87 ? -0.037 6.974 -11.012 1.00 82.81 87 TYR A O 1
ATOM 679 N N . GLY A 1 88 ? -0.426 6.039 -9.005 1.00 75.69 88 GLY A N 1
ATOM 680 C CA . GLY A 1 88 ? 0.315 4.803 -9.249 1.00 75.69 88 GLY A CA 1
ATOM 681 C C . GLY A 1 88 ? -0.255 3.985 -10.411 1.00 75.69 88 GLY A C 1
ATOM 682 O O . GLY A 1 88 ? 0.498 3.590 -11.301 1.00 75.69 88 GLY A O 1
ATOM 683 N N . VAL A 1 89 ? -1.573 3.783 -10.452 1.00 82.19 89 VAL A N 1
ATOM 684 C CA . VAL A 1 89 ? -2.277 3.081 -11.537 1.00 82.19 89 VAL A CA 1
ATOM 685 C C . VAL A 1 89 ? -2.138 3.837 -12.858 1.00 82.19 89 VAL A C 1
ATOM 687 O O . VAL A 1 89 ? -1.805 3.230 -13.873 1.00 82.19 89 VAL A O 1
ATOM 690 N N . TYR A 1 90 ? -2.299 5.163 -12.856 1.00 81.25 90 TYR A N 1
ATOM 691 C CA . TYR A 1 90 ? -2.088 5.989 -14.048 1.00 81.25 90 TYR A CA 1
ATOM 692 C C . TYR A 1 90 ? -0.676 5.803 -14.629 1.00 81.25 90 TYR A C 1
ATOM 694 O O . TYR A 1 90 ? -0.511 5.619 -15.838 1.00 81.25 90 TYR A O 1
ATOM 702 N N . LEU A 1 91 ? 0.351 5.790 -13.771 1.00 75.25 91 LEU A N 1
ATOM 703 C CA . LEU A 1 91 ? 1.727 5.520 -14.188 1.00 75.25 91 LEU A CA 1
ATOM 704 C C . LEU A 1 91 ? 1.914 4.093 -14.722 1.00 75.25 91 LEU A C 1
ATOM 706 O O . LEU A 1 91 ? 2.649 3.921 -15.694 1.00 75.25 91 LEU A O 1
ATOM 710 N N . GLN A 1 92 ? 1.266 3.092 -14.116 1.00 76.19 92 GLN A N 1
ATOM 711 C CA . GLN A 1 92 ? 1.315 1.694 -14.564 1.00 76.19 92 GLN A CA 1
ATOM 712 C C . GLN A 1 92 ? 0.704 1.522 -15.960 1.00 76.19 92 GLN A C 1
ATOM 714 O O . GLN A 1 92 ? 1.345 0.952 -16.843 1.00 76.19 92 GLN A O 1
ATOM 719 N N . VAL A 1 93 ? -0.484 2.094 -16.188 1.00 79.31 93 VAL A N 1
ATOM 720 C CA . VAL A 1 93 ? -1.188 2.049 -17.480 1.00 79.31 93 VAL A CA 1
ATOM 721 C C . VAL A 1 93 ? -0.389 2.778 -18.558 1.00 79.31 93 VAL A C 1
ATOM 723 O O . VAL A 1 93 ? -0.148 2.226 -19.629 1.00 79.31 93 VAL A O 1
ATOM 726 N N . ARG A 1 94 ? 0.101 3.992 -18.272 1.00 78.19 94 ARG A N 1
ATOM 727 C CA . ARG A 1 94 ? 0.862 4.794 -19.245 1.00 78.19 94 ARG A CA 1
ATOM 728 C C . ARG A 1 94 ? 2.176 4.134 -19.667 1.00 78.19 94 ARG A C 1
ATOM 730 O O . ARG A 1 94 ? 2.650 4.373 -20.774 1.00 78.19 94 ARG A O 1
ATOM 737 N N . LYS A 1 95 ? 2.788 3.349 -18.779 1.00 72.00 95 LYS A N 1
ATOM 738 C CA . LYS A 1 95 ? 4.087 2.698 -19.002 1.00 72.00 95 LYS A CA 1
ATOM 739 C C . LYS A 1 95 ? 3.967 1.220 -19.398 1.00 72.00 95 LYS A C 1
ATOM 741 O O . LYS A 1 95 ? 4.995 0.591 -19.624 1.00 72.00 95 LYS A O 1
ATOM 746 N N . GLY A 1 96 ? 2.750 0.669 -19.475 1.00 65.38 96 GLY A N 1
ATOM 747 C CA . GLY A 1 96 ? 2.506 -0.736 -19.826 1.00 65.38 96 GLY A CA 1
ATOM 748 C C . GLY A 1 96 ? 3.121 -1.740 -18.843 1.00 65.38 96 GLY A C 1
ATOM 749 O O . GLY A 1 96 ? 3.448 -2.864 -19.224 1.00 65.38 96 GLY A O 1
ATOM 750 N N . ALA A 1 97 ? 3.329 -1.328 -17.592 1.00 67.19 97 ALA A N 1
ATOM 751 C CA . ALA A 1 97 ? 4.020 -2.111 -16.579 1.00 67.19 97 ALA A CA 1
ATOM 752 C C . ALA A 1 97 ? 3.178 -2.145 -15.305 1.00 67.19 97 ALA A C 1
ATOM 754 O O . ALA A 1 97 ? 2.946 -1.114 -14.679 1.00 67.19 97 ALA A O 1
ATOM 755 N N . TYR A 1 98 ? 2.721 -3.337 -14.931 1.00 68.94 98 TYR A N 1
ATOM 756 C CA . TYR A 1 98 ? 1.750 -3.532 -13.858 1.00 68.94 98 TYR A CA 1
ATOM 757 C C . TYR A 1 98 ? 2.414 -4.159 -12.635 1.00 68.94 98 TYR A C 1
ATOM 759 O O . TYR A 1 98 ? 3.198 -5.100 -12.765 1.00 68.94 98 TYR A O 1
ATOM 767 N N . CYS A 1 99 ? 2.087 -3.647 -11.447 1.00 72.88 99 CYS A N 1
ATOM 768 C CA . CYS A 1 99 ? 2.585 -4.174 -10.181 1.00 72.88 99 CYS A CA 1
ATOM 769 C C . CYS A 1 99 ? 1.429 -4.795 -9.397 1.00 72.88 99 CYS A C 1
ATOM 771 O O . CYS A 1 99 ? 0.591 -4.074 -8.854 1.00 72.88 99 CYS A O 1
ATOM 773 N N . LEU A 1 100 ? 1.411 -6.131 -9.315 1.00 76.62 100 LEU A N 1
ATOM 774 C CA . LEU A 1 100 ? 0.374 -6.872 -8.595 1.00 76.62 100 LEU A CA 1
ATOM 775 C C . LEU A 1 100 ? 0.289 -6.426 -7.129 1.00 76.62 100 LEU A C 1
ATOM 777 O O . LEU A 1 100 ? -0.798 -6.135 -6.645 1.00 76.62 100 LEU A O 1
ATOM 781 N N . TYR A 1 101 ? 1.436 -6.288 -6.455 1.00 76.88 101 TYR A N 1
ATOM 782 C CA . TYR A 1 101 ? 1.501 -5.838 -5.064 1.00 76.88 101 TYR A CA 1
ATOM 783 C C . TYR A 1 101 ? 0.827 -4.471 -4.869 1.00 76.88 101 TYR A C 1
ATOM 785 O O . TYR A 1 101 ? -0.012 -4.324 -3.983 1.00 76.88 101 TYR A O 1
ATOM 793 N N . CYS A 1 102 ? 1.125 -3.490 -5.728 1.00 77.50 102 CYS A N 1
ATOM 794 C CA . CYS A 1 102 ? 0.504 -2.163 -5.656 1.00 77.50 102 CYS A CA 1
ATOM 795 C C . CYS A 1 102 ? -1.010 -2.232 -5.889 1.00 77.50 102 CYS A C 1
ATOM 797 O O . CYS A 1 102 ? -1.775 -1.662 -5.115 1.00 77.50 102 CYS A O 1
ATOM 799 N N . LEU A 1 103 ? -1.440 -2.992 -6.900 1.00 82.19 103 LEU A N 1
ATOM 800 C CA . LEU A 1 103 ? -2.858 -3.142 -7.216 1.00 82.19 103 LEU A CA 1
ATOM 801 C C . LEU A 1 103 ? -3.622 -3.797 -6.055 1.00 82.19 103 LEU A C 1
ATOM 803 O O . LEU A 1 103 ? -4.705 -3.349 -5.690 1.00 82.19 103 LEU A O 1
ATOM 807 N N . THR A 1 104 ? -3.040 -4.823 -5.424 1.00 84.31 104 THR A N 1
ATOM 808 C CA . THR A 1 104 ? -3.649 -5.469 -4.253 1.00 84.31 104 THR A CA 1
ATOM 809 C C . THR A 1 104 ? -3.782 -4.514 -3.072 1.00 84.31 104 THR A C 1
ATOM 811 O O . THR A 1 104 ? -4.818 -4.518 -2.412 1.00 84.31 104 THR A O 1
ATOM 814 N N . THR A 1 105 ? -2.794 -3.649 -2.818 1.00 84.12 105 THR A N 1
ATOM 815 C CA . THR A 1 105 ? -2.918 -2.644 -1.754 1.00 84.12 105 THR A CA 1
ATOM 816 C C . THR A 1 105 ? -3.951 -1.574 -2.059 1.00 84.12 105 THR A C 1
ATOM 818 O O . THR A 1 105 ? -4.673 -1.185 -1.145 1.00 84.12 105 THR A O 1
ATOM 821 N N . ASP A 1 106 ? -4.084 -1.149 -3.316 1.00 85.25 106 ASP A N 1
ATOM 822 C CA . ASP A 1 106 ? -5.121 -0.192 -3.717 1.00 85.25 106 ASP A CA 1
ATOM 823 C C . ASP A 1 106 ? -6.523 -0.782 -3.499 1.00 85.25 106 ASP A C 1
ATOM 825 O O . ASP A 1 106 ? -7.406 -0.116 -2.956 1.00 85.25 106 ASP A O 1
ATOM 829 N N . VAL A 1 107 ? -6.711 -2.067 -3.825 1.00 88.75 107 VAL A N 1
ATOM 830 C CA . VAL A 1 107 ? -7.960 -2.795 -3.551 1.00 88.75 107 VAL A CA 1
ATOM 831 C C . VAL A 1 107 ? -8.228 -2.895 -2.049 1.00 88.75 107 VAL A C 1
ATOM 833 O O . VAL A 1 107 ? -9.354 -2.645 -1.620 1.00 88.75 107 VAL A O 1
ATOM 836 N N . ILE A 1 108 ? -7.215 -3.213 -1.234 1.00 88.12 108 ILE A N 1
ATOM 837 C CA . ILE A 1 108 ? -7.366 -3.244 0.229 1.00 88.12 108 ILE A CA 1
ATOM 838 C C . ILE A 1 108 ? -7.808 -1.867 0.733 1.00 88.12 108 ILE A C 1
ATOM 840 O O . ILE A 1 108 ? -8.791 -1.783 1.461 1.00 88.12 108 ILE A O 1
ATOM 844 N N . LEU A 1 109 ? -7.147 -0.783 0.318 1.00 88.69 109 LEU A N 1
ATOM 845 C CA . LEU A 1 109 ? -7.512 0.579 0.724 1.00 88.69 109 LEU A CA 1
ATOM 846 C C . LEU A 1 109 ? -8.950 0.933 0.327 1.00 88.69 109 LEU A C 1
ATOM 848 O O . LEU A 1 109 ? -9.675 1.510 1.135 1.00 88.69 109 LEU A O 1
ATOM 852 N N . PHE A 1 110 ? -9.382 0.537 -0.872 1.00 89.50 110 PHE A N 1
ATOM 853 C CA . PHE A 1 110 ? -10.744 0.765 -1.353 1.00 89.50 110 PHE A CA 1
ATOM 854 C C . PHE A 1 110 ? -11.793 0.030 -0.513 1.00 89.50 110 PHE A C 1
ATOM 856 O O . PHE A 1 110 ? -12.774 0.625 -0.065 1.00 89.50 110 PHE A O 1
ATOM 863 N N . VAL A 1 111 ? -11.564 -1.257 -0.239 1.00 90.06 111 VAL A N 1
ATOM 864 C CA . VAL A 1 111 ? -12.451 -2.066 0.605 1.00 90.06 111 VAL A CA 1
ATOM 865 C C . VAL A 1 111 ? -12.508 -1.499 2.024 1.00 90.06 111 VAL A C 1
ATOM 867 O O . VAL A 1 111 ? -13.588 -1.377 2.600 1.00 90.06 111 VAL A O 1
ATOM 870 N N . MET A 1 112 ? -11.364 -1.092 2.578 1.00 86.69 112 MET A N 1
ATOM 871 C CA . MET A 1 112 ? -11.295 -0.500 3.914 1.00 86.69 112 MET A CA 1
ATOM 872 C C . MET A 1 112 ? -12.015 0.845 3.987 1.00 86.69 112 MET A C 1
ATOM 874 O O . MET A 1 112 ? -12.692 1.109 4.980 1.00 86.69 112 MET A O 1
ATOM 878 N N . PHE A 1 113 ? -11.928 1.668 2.942 1.00 88.00 113 PHE A N 1
ATOM 879 C CA . PHE A 1 113 ? -12.682 2.913 2.838 1.00 88.00 113 PHE A CA 1
ATOM 880 C C . PHE A 1 113 ? -14.194 2.650 2.880 1.00 88.00 113 PHE A C 1
ATOM 882 O O . PHE A 1 113 ? -14.883 3.190 3.740 1.00 88.00 113 PHE A O 1
ATOM 889 N N . ILE A 1 114 ? -14.710 1.748 2.037 1.00 88.75 114 ILE A N 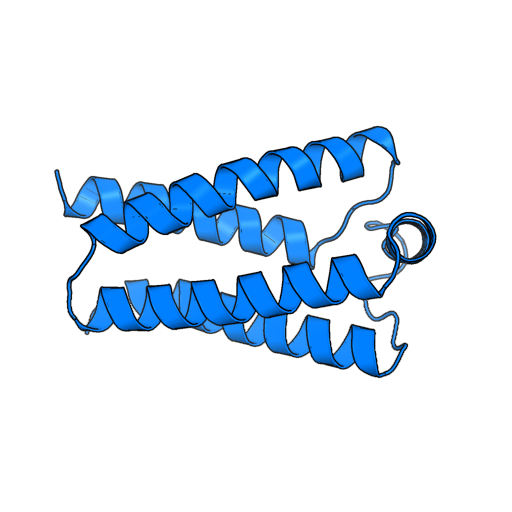1
ATOM 890 C CA . ILE A 1 114 ? -16.146 1.416 2.007 1.00 88.75 114 ILE A CA 1
ATOM 891 C C . ILE A 1 114 ? -16.618 0.877 3.361 1.00 88.75 114 ILE A C 1
ATOM 893 O O . ILE A 1 114 ? -17.612 1.352 3.909 1.00 88.75 114 ILE A O 1
ATOM 897 N N . LEU A 1 115 ? -15.902 -0.100 3.919 1.00 87.38 115 LEU A N 1
ATOM 898 C CA . LEU A 1 115 ? -16.293 -0.739 5.175 1.00 87.38 115 LEU A CA 1
ATOM 899 C C . LEU A 1 115 ? -16.232 0.221 6.366 1.00 87.38 115 LEU A C 1
ATOM 901 O O . LEU A 1 115 ? -17.047 0.105 7.278 1.00 87.38 115 LEU A O 1
ATOM 905 N N . SER A 1 116 ? -15.280 1.157 6.376 1.00 84.50 116 SER A N 1
ATOM 906 C CA . SER A 1 116 ? -15.184 2.167 7.433 1.00 84.50 116 SER A CA 1
ATOM 907 C C . SER A 1 116 ? -16.270 3.234 7.308 1.00 84.50 116 SER A C 1
ATOM 909 O O . SER A 1 116 ? -16.853 3.593 8.326 1.00 84.50 116 SER A O 1
ATOM 911 N N . VAL A 1 117 ? -16.623 3.666 6.093 1.00 85.12 117 VAL A N 1
ATOM 912 C CA . VAL A 1 117 ? -17.763 4.570 5.862 1.00 85.12 117 VAL A CA 1
ATOM 913 C C . VAL A 1 117 ? -19.074 3.924 6.319 1.00 85.12 117 VAL A C 1
ATOM 915 O O . VAL A 1 117 ? -19.792 4.531 7.105 1.00 85.12 117 VAL A O 1
ATOM 918 N N . LEU A 1 118 ? -19.342 2.670 5.934 1.00 85.00 118 LEU A N 1
ATOM 919 C CA . LEU A 1 118 ? -20.536 1.920 6.365 1.00 85.00 118 LEU A CA 1
ATOM 920 C C . LEU A 1 118 ? -20.629 1.700 7.884 1.00 85.00 118 LEU A C 1
ATOM 922 O O . LEU A 1 118 ? -21.693 1.367 8.389 1.00 85.00 118 LEU A O 1
ATOM 926 N N . ARG A 1 119 ? -19.508 1.797 8.603 1.00 79.38 119 ARG A N 1
ATOM 927 C CA . ARG A 1 119 ? -19.446 1.643 10.064 1.00 79.38 119 ARG A CA 1
ATOM 928 C C . ARG A 1 119 ? -19.627 2.957 10.818 1.00 79.38 119 ARG A C 1
ATOM 930 O O . ARG A 1 119 ? -19.910 2.906 12.012 1.00 79.38 119 ARG A O 1
ATOM 937 N N . VAL A 1 120 ? -19.332 4.082 10.169 1.00 74.44 120 VAL A N 1
ATOM 938 C CA . VAL A 1 120 ? -19.376 5.429 10.757 1.00 74.44 120 VAL A CA 1
ATOM 939 C C . VAL A 1 120 ? -20.715 6.115 10.486 1.00 74.44 120 VAL A C 1
ATOM 941 O O . VAL A 1 120 ? -21.157 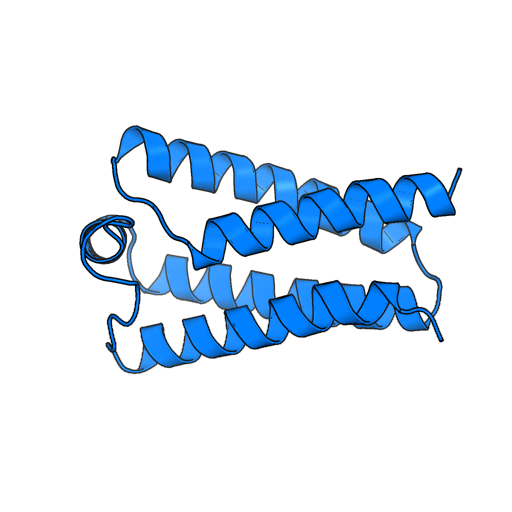6.887 11.334 1.00 74.44 120 VAL A O 1
ATOM 944 N N . VAL A 1 121 ? -21.328 5.845 9.327 1.00 66.94 121 VAL A N 1
ATOM 945 C CA . VAL A 1 121 ? -22.712 6.227 8.989 1.00 66.94 121 VAL A CA 1
ATOM 946 C C . VAL A 1 121 ? -23.691 5.327 9.732 1.00 66.94 121 VAL A C 1
ATOM 948 O O . VAL A 1 121 ? -24.685 5.873 10.255 1.00 66.94 121 VAL A O 1
#

Radius of gyration: 14.7 Å; chains: 1; bounding box: 40×23×39 Å

Organism: Caldivirga maquilingensis (strain ATCC 700844 / DSM 13496 / JCM 10307 / IC-167) (NCBI:txid397948)